Protein AF-A0A1I7U1J4-F1 (afdb_monomer_lite)

Organism: NCBI:txid1561998

InterPro domains:
  IPR019422 7TM GPCR, serpentine receptor class h (Srh) [PF10318] (2-170)

Secondary structure (DSSP, 8-state):
-HHHHHHHHHHHHHHHHHHHHHHHHHHHH-TT-TT----HHHHHHHHHHHHHHHHHHHSGGGGSPPPHHHHHHHHHHH-SS--THHHHS--------HHHHHHHHHHHHHHHHHHHHHHHHHHHHHHIIIII---S-HHHHHHHHHHHHHHHHHHHHHHHHHHHHHHHHHHHHT--

Radius of gyration: 21.7 Å; chains: 1; bounding box: 54×22×59 Å

pLDDT: mean 89.27, std 6.95, range [44.72, 97.06]

Sequence (176 aa):
MPVQFWLGIASNYTVLIAIVLLFETRSSLIQQNRFRIKTTVGRISWVLVNFWGIMASQTPMYFDIPNQMDAKMFILKSLPCPTIEFFTEPNFVMTIDPFWENYIHISGNITFLCLTLQILFFTSCCIYYLFISKTMSQYTRRLQIRSFYLMIIQTVIPILLIFVPLSALMNKEKDG

Foldseek 3Di:
DLVVVLVVVLVVQVVLLVLLVLLLVLLQVLVPQPPHPDDPVSSVVVSVCLSVVLSVLQVPLSVDADDAVVLLVVVCVVVVDDDPCSVPPPDGDSDPDPVSVVSNVVSVVVSVVVSVVSSVVSVVSLCCCLPPDPPDDPVVSVVSVVVVVVSVCVVVVVVCVPVVVVVVVVVVVVVD

Structure (mmCIF, N/CA/C/O backbone):
data_AF-A0A1I7U1J4-F1
#
_entry.id   AF-A0A1I7U1J4-F1
#
loop_
_atom_site.group_PDB
_atom_site.id
_atom_site.type_symbol
_atom_site.label_atom_id
_atom_site.label_alt_id
_atom_site.label_comp_id
_atom_site.label_asym_id
_atom_site.label_entity_id
_atom_site.label_seq_id
_atom_site.pdbx_PDB_ins_code
_atom_site.Cartn_x
_atom_site.Cartn_y
_atom_site.Cartn_z
_atom_site.occupancy
_atom_site.B_iso_or_equiv
_atom_site.auth_seq_id
_atom_site.auth_comp_id
_atom_site.auth_asym_id
_atom_site.auth_atom_id
_atom_site.pdbx_PDB_model_num
ATOM 1 N N . MET A 1 1 ? 10.036 -11.755 -18.650 1.00 73.31 1 MET A N 1
ATOM 2 C CA . MET A 1 1 ? 10.485 -10.448 -18.132 1.00 73.31 1 MET A CA 1
ATOM 3 C C . MET A 1 1 ? 9.303 -9.503 -17.869 1.00 73.31 1 MET A C 1
ATOM 5 O O . MET A 1 1 ? 9.042 -9.298 -16.691 1.00 73.31 1 MET A O 1
ATOM 9 N N . PRO A 1 2 ? 8.483 -9.053 -18.849 1.00 77.75 2 PRO A N 1
ATOM 10 C CA . PRO A 1 2 ? 7.339 -8.159 -18.572 1.00 77.75 2 PRO A CA 1
ATOM 11 C C . PRO A 1 2 ? 6.324 -8.702 -17.558 1.00 77.75 2 PRO A C 1
ATOM 13 O O . PRO A 1 2 ? 5.950 -8.019 -16.611 1.00 77.75 2 PRO A O 1
ATOM 16 N N . VAL A 1 3 ? 5.933 -9.972 -17.714 1.00 84.19 3 VAL A N 1
ATOM 17 C CA . VAL A 1 3 ? 4.966 -10.636 -16.822 1.00 84.19 3 VAL A CA 1
ATOM 18 C C . VAL A 1 3 ? 5.515 -10.783 -15.400 1.00 84.19 3 VAL A C 1
ATOM 20 O O . VAL A 1 3 ? 4.784 -10.588 -14.439 1.00 84.19 3 VAL A O 1
ATOM 23 N N . GLN A 1 4 ? 6.808 -11.085 -15.245 1.00 85.69 4 GLN A N 1
ATOM 24 C CA . GLN A 1 4 ? 7.446 -11.195 -13.925 1.00 85.69 4 GLN A CA 1
ATOM 25 C C . GLN A 1 4 ? 7.493 -9.837 -13.221 1.00 85.69 4 GLN A C 1
ATOM 27 O O . GLN A 1 4 ? 7.199 -9.760 -12.032 1.00 85.69 4 GLN A O 1
ATOM 32 N N . PHE A 1 5 ? 7.798 -8.769 -13.962 1.00 84.31 5 PHE A N 1
ATOM 33 C CA . PHE A 1 5 ? 7.782 -7.409 -13.431 1.00 84.31 5 PHE A CA 1
ATOM 34 C C . PHE A 1 5 ? 6.366 -6.983 -13.017 1.00 84.31 5 PHE A C 1
ATOM 36 O O . PHE A 1 5 ? 6.174 -6.473 -11.915 1.00 84.31 5 PHE A O 1
ATOM 43 N N . TRP A 1 6 ? 5.357 -7.278 -13.845 1.00 87.50 6 TRP A N 1
ATOM 44 C CA . TRP A 1 6 ? 3.944 -7.063 -13.512 1.00 87.50 6 TRP A CA 1
ATOM 45 C C . TRP A 1 6 ? 3.520 -7.803 -12.245 1.00 87.50 6 TRP A C 1
ATOM 47 O O . TRP A 1 6 ? 2.946 -7.198 -11.342 1.00 87.50 6 TRP A O 1
ATOM 57 N N . LEU A 1 7 ? 3.860 -9.090 -12.131 1.00 89.19 7 LEU A N 1
ATOM 58 C CA . LEU A 1 7 ? 3.577 -9.887 -10.935 1.00 89.19 7 LEU A CA 1
ATOM 59 C C . LEU A 1 7 ? 4.286 -9.325 -9.696 1.00 89.19 7 LEU A C 1
ATOM 61 O O . LEU A 1 7 ? 3.690 -9.270 -8.621 1.00 89.19 7 LEU A O 1
ATOM 65 N N . GLY A 1 8 ? 5.529 -8.861 -9.847 1.00 88.88 8 GLY A N 1
ATOM 66 C CA . GLY A 1 8 ? 6.280 -8.184 -8.792 1.00 88.88 8 GLY A CA 1
ATOM 67 C C . GLY A 1 8 ? 5.552 -6.942 -8.278 1.00 88.88 8 GLY A C 1
ATOM 68 O O . GLY A 1 8 ? 5.295 -6.827 -7.079 1.00 88.88 8 GLY A O 1
ATOM 69 N N . ILE A 1 9 ? 5.137 -6.046 -9.172 1.00 85.56 9 ILE A N 1
ATOM 70 C CA . ILE A 1 9 ? 4.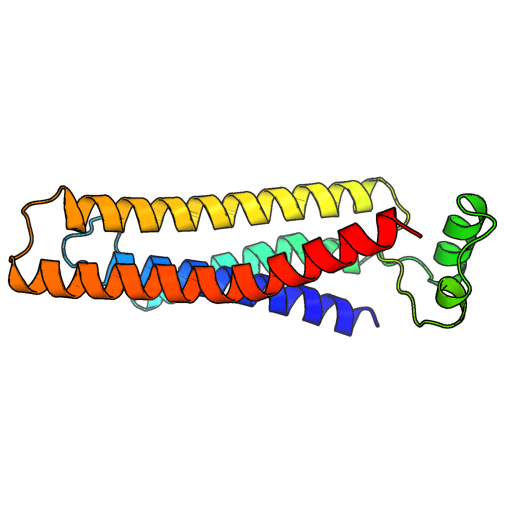381 -4.841 -8.806 1.00 85.56 9 ILE A CA 1
ATOM 71 C C . ILE A 1 9 ? 3.025 -5.199 -8.178 1.00 85.56 9 ILE A C 1
ATOM 73 O O . ILE A 1 9 ? 2.687 -4.689 -7.108 1.00 85.56 9 ILE A O 1
ATOM 77 N N . ALA A 1 10 ? 2.282 -6.134 -8.774 1.00 89.19 10 ALA A N 1
ATOM 78 C CA . ALA A 1 10 ? 1.004 -6.611 -8.246 1.00 89.19 10 ALA A CA 1
ATOM 79 C C . ALA A 1 10 ? 1.136 -7.159 -6.814 1.00 89.19 10 ALA A C 1
ATOM 81 O O . ALA A 1 10 ? 0.311 -6.867 -5.943 1.00 89.19 10 ALA A O 1
ATOM 82 N N . SER A 1 11 ? 2.198 -7.926 -6.548 1.00 90.00 11 SER A N 1
ATOM 83 C CA . SER A 1 11 ? 2.463 -8.487 -5.221 1.00 90.00 11 SER A CA 1
ATOM 84 C C . SER A 1 11 ? 2.726 -7.395 -4.178 1.00 90.00 11 SER A C 1
ATOM 86 O O . SER A 1 11 ? 2.153 -7.445 -3.090 1.00 90.00 11 SER A O 1
ATOM 88 N N . ASN A 1 12 ? 3.489 -6.354 -4.532 1.00 87.50 12 ASN A N 1
ATOM 89 C CA . ASN A 1 12 ? 3.775 -5.229 -3.641 1.00 87.50 12 ASN A CA 1
ATOM 90 C C . ASN A 1 12 ? 2.498 -4.470 -3.261 1.00 87.50 12 ASN A C 1
ATOM 92 O O . ASN A 1 12 ? 2.232 -4.240 -2.080 1.00 87.50 12 ASN A O 1
ATOM 96 N N . TYR A 1 13 ? 1.654 -4.142 -4.240 1.00 88.88 13 TYR A N 1
ATOM 97 C CA . TYR A 1 13 ? 0.385 -3.472 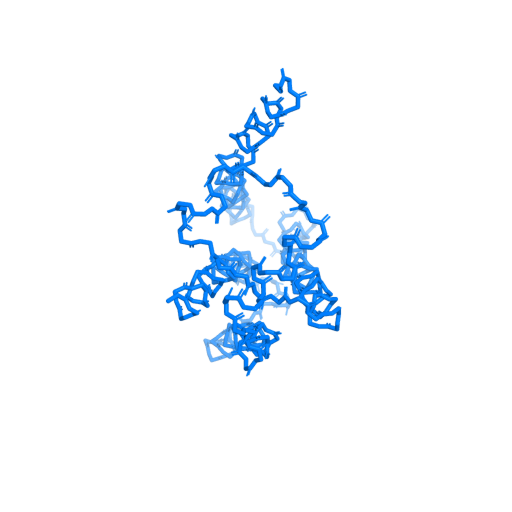-3.956 1.00 88.88 13 TYR A CA 1
ATOM 98 C C . TYR A 1 13 ? -0.590 -4.354 -3.172 1.00 88.88 13 TYR A C 1
ATOM 100 O O . TYR A 1 13 ? -1.320 -3.850 -2.318 1.00 88.88 13 TYR A O 1
ATOM 108 N N . THR A 1 14 ? -0.567 -5.672 -3.383 1.00 90.19 14 THR A N 1
ATOM 109 C CA . THR A 1 14 ? -1.371 -6.616 -2.590 1.00 90.19 14 THR A CA 1
ATOM 110 C C . THR A 1 14 ? -0.984 -6.575 -1.111 1.00 90.19 14 THR A C 1
ATOM 112 O O . THR A 1 14 ? -1.865 -6.581 -0.250 1.00 90.19 14 THR A O 1
ATOM 115 N N . VAL A 1 15 ? 0.311 -6.462 -0.795 1.00 89.75 15 VAL A N 1
ATOM 116 C CA . VAL A 1 15 ? 0.781 -6.284 0.590 1.00 89.75 15 VAL A CA 1
ATOM 117 C C . VAL A 1 15 ? 0.245 -4.981 1.184 1.00 89.75 15 VAL A C 1
ATOM 119 O O . VAL A 1 15 ? -0.259 -4.985 2.307 1.00 89.75 15 VAL A O 1
ATOM 122 N N . LEU A 1 16 ? 0.278 -3.878 0.432 1.00 89.81 16 LEU A N 1
ATOM 123 C CA . LEU A 1 16 ? -0.270 -2.604 0.905 1.00 89.81 16 LEU A CA 1
ATOM 124 C C . LEU A 1 16 ? -1.782 -2.688 1.159 1.00 89.81 16 LEU A C 1
ATOM 126 O O . LEU A 1 16 ? -2.245 -2.250 2.211 1.00 89.81 16 LEU A O 1
ATOM 130 N N . ILE A 1 17 ? -2.549 -3.313 0.260 1.00 93.38 17 ILE A N 1
ATOM 131 C CA . ILE A 1 17 ? -3.988 -3.558 0.459 1.00 93.38 17 ILE A CA 1
ATOM 132 C C . ILE A 1 17 ? -4.224 -4.416 1.709 1.00 93.38 17 ILE A C 1
ATOM 134 O O . ILE A 1 17 ? -5.140 -4.127 2.479 1.00 93.38 17 ILE A O 1
ATOM 138 N N . ALA A 1 18 ? -3.399 -5.439 1.952 1.00 92.44 18 ALA A N 1
ATOM 139 C CA . ALA A 1 18 ? -3.501 -6.270 3.150 1.00 92.44 18 ALA A CA 1
ATOM 140 C C . ALA A 1 18 ? -3.274 -5.459 4.437 1.00 92.44 18 ALA A C 1
ATOM 142 O O . ALA A 1 18 ? -3.976 -5.678 5.426 1.00 92.44 18 ALA A O 1
ATOM 143 N N . ILE A 1 19 ? -2.360 -4.482 4.418 1.00 91.88 19 ILE A N 1
ATOM 144 C CA . ILE A 1 19 ? -2.176 -3.540 5.530 1.00 91.88 19 ILE A CA 1
ATOM 145 C C . ILE A 1 19 ? -3.448 -2.710 5.728 1.00 91.88 19 ILE A C 1
ATOM 147 O O . ILE A 1 19 ? -3.970 -2.673 6.842 1.00 91.88 19 ILE A O 1
ATOM 151 N N . VAL A 1 20 ? -4.009 -2.102 4.674 1.00 94.69 20 VAL A N 1
ATOM 152 C CA . VAL A 1 20 ? -5.262 -1.331 4.805 1.00 94.69 20 VAL A CA 1
ATOM 153 C C . VAL A 1 20 ? -6.393 -2.205 5.349 1.00 94.69 20 VAL A C 1
ATOM 155 O O . VAL A 1 20 ? -7.104 -1.794 6.265 1.00 94.69 20 VAL A O 1
ATOM 158 N N . LEU A 1 21 ? -6.526 -3.436 4.848 1.00 94.19 21 LEU A N 1
ATOM 159 C CA . LEU A 1 21 ? -7.507 -4.408 5.325 1.00 94.19 21 LEU A CA 1
ATOM 160 C C . LEU A 1 21 ? -7.308 -4.737 6.806 1.00 94.19 21 LEU A C 1
ATOM 162 O O . LEU A 1 21 ? -8.284 -4.920 7.533 1.00 94.19 21 LEU A O 1
ATOM 166 N N . LEU A 1 22 ? -6.068 -4.806 7.285 1.00 93.75 22 LEU A N 1
ATOM 167 C CA . LEU A 1 22 ? -5.770 -5.046 8.691 1.00 93.75 22 LEU A CA 1
ATOM 168 C C . LEU A 1 22 ? -6.299 -3.890 9.561 1.00 93.75 22 LEU A C 1
ATOM 170 O O . LEU A 1 22 ? -7.002 -4.148 10.543 1.00 93.75 22 LEU A O 1
ATOM 174 N N . PHE A 1 23 ? -6.064 -2.634 9.165 1.00 94.56 23 PHE A N 1
ATOM 175 C CA . PHE A 1 23 ? -6.616 -1.455 9.849 1.00 94.56 23 PHE A CA 1
ATOM 176 C C . PHE A 1 23 ? -8.146 -1.387 9.768 1.00 94.56 23 PHE A C 1
ATOM 178 O O . PHE A 1 23 ? -8.806 -1.159 10.787 1.00 94.56 23 PHE A O 1
ATOM 185 N N . GLU A 1 24 ? -8.721 -1.652 8.593 1.00 95.19 24 GLU A N 1
ATOM 186 C CA . GLU A 1 24 ? -10.169 -1.761 8.401 1.00 95.19 24 GLU A CA 1
ATOM 187 C C . GLU A 1 24 ? -10.751 -2.805 9.358 1.00 95.19 24 GLU A C 1
ATOM 189 O O . GLU A 1 24 ? -11.661 -2.484 10.124 1.00 95.19 24 GLU A O 1
ATOM 194 N N . THR A 1 25 ? -10.163 -4.008 9.407 1.00 93.38 25 THR A N 1
ATOM 195 C CA . THR A 1 25 ? -10.590 -5.104 10.292 1.00 93.38 25 THR A CA 1
ATOM 196 C C . THR A 1 25 ? -10.660 -4.627 11.732 1.00 93.38 25 THR A C 1
ATOM 198 O O . THR A 1 25 ? -11.652 -4.863 12.422 1.00 93.38 25 THR A O 1
ATOM 201 N N . ARG A 1 26 ? -9.603 -3.958 12.210 1.00 92.31 26 ARG A N 1
ATOM 202 C CA . ARG A 1 26 ? -9.555 -3.475 13.592 1.00 92.31 26 ARG A CA 1
ATOM 203 C C . ARG A 1 26 ? -10.620 -2.427 13.853 1.00 92.31 26 ARG A C 1
ATOM 205 O O . ARG A 1 26 ? -11.320 -2.538 14.858 1.00 92.31 26 ARG A O 1
ATOM 212 N N . SER A 1 27 ? -10.799 -1.482 12.937 1.00 94.12 27 SER A N 1
ATOM 213 C CA . SER A 1 27 ? -11.844 -0.466 13.057 1.00 94.12 27 SER A CA 1
ATOM 214 C C . SER A 1 27 ? -13.255 -1.075 13.059 1.00 94.12 27 SER A C 1
ATOM 216 O O . SER A 1 27 ? -14.131 -0.601 13.781 1.00 94.12 27 SER A O 1
ATOM 218 N N . SER A 1 28 ? -13.469 -2.159 12.308 1.00 93.19 28 SER A N 1
ATOM 219 C CA . SER A 1 28 ? -14.749 -2.858 12.182 1.00 93.19 28 SER A CA 1
ATOM 220 C C . SER A 1 28 ? -15.046 -3.803 13.356 1.00 93.19 28 SER A C 1
ATOM 222 O O . SER A 1 28 ? -16.204 -4.144 13.586 1.00 93.19 28 SER A O 1
ATOM 224 N N . LEU A 1 29 ? -14.049 -4.212 14.149 1.00 91.81 29 LEU A N 1
ATOM 225 C CA . LEU A 1 29 ? -14.275 -4.971 15.392 1.00 91.81 29 LEU A CA 1
ATOM 226 C C . LEU A 1 29 ? -14.879 -4.108 16.511 1.00 91.81 29 LEU A C 1
ATOM 228 O O . LEU A 1 29 ? -15.468 -4.633 17.460 1.00 91.81 29 LEU A O 1
ATOM 232 N N . ILE A 1 30 ? -14.763 -2.786 16.398 1.00 92.12 30 ILE A N 1
ATOM 233 C CA . ILE A 1 30 ? -15.401 -1.830 17.297 1.00 92.12 30 ILE A CA 1
ATOM 234 C C . ILE A 1 30 ? -16.885 -1.753 16.930 1.00 92.12 30 ILE A C 1
ATOM 236 O O . ILE A 1 30 ? -17.271 -1.120 15.950 1.00 92.12 30 ILE A O 1
ATOM 240 N N . GLN A 1 31 ? -17.740 -2.402 17.721 1.00 89.62 31 GLN A N 1
ATOM 241 C CA . GLN A 1 31 ? -19.179 -2.512 17.436 1.00 89.62 31 GLN A CA 1
ATOM 242 C C . GLN A 1 31 ? -19.872 -1.143 17.344 1.00 89.62 31 GLN A C 1
ATOM 244 O O . GLN A 1 31 ? -20.815 -0.978 16.576 1.00 89.62 31 GLN A O 1
ATOM 249 N N . GLN A 1 32 ? -19.380 -0.163 18.101 1.00 90.25 32 GLN A N 1
ATOM 250 C CA . GLN A 1 32 ? -19.894 1.203 18.159 1.00 90.25 32 GLN A CA 1
ATOM 251 C C . GLN A 1 32 ? -19.440 2.076 16.978 1.00 90.25 32 GLN A C 1
ATOM 253 O O . GLN A 1 32 ? -19.915 3.204 16.841 1.00 90.25 32 GLN A O 1
ATOM 258 N N . ASN A 1 33 ? -18.533 1.582 16.126 1.00 92.69 33 ASN A N 1
ATOM 259 C CA . ASN A 1 33 ? -18.046 2.328 14.976 1.00 92.69 33 ASN A CA 1
ATOM 260 C C . ASN A 1 33 ? -19.139 2.495 13.915 1.00 92.69 33 ASN A C 1
ATOM 262 O O . ASN A 1 33 ? -19.584 1.525 13.300 1.00 92.69 33 ASN A O 1
ATOM 266 N N . ARG A 1 34 ? -19.541 3.746 13.657 1.00 91.62 34 ARG A N 1
ATOM 267 C CA . ARG A 1 34 ? -20.548 4.080 12.638 1.00 91.62 34 ARG A CA 1
ATOM 268 C C . ARG A 1 34 ? -20.084 3.728 11.223 1.00 91.62 34 ARG A C 1
ATOM 270 O O . ARG A 1 34 ? -20.918 3.366 10.399 1.00 91.62 34 ARG A O 1
ATOM 277 N N . PHE A 1 35 ? -18.783 3.818 10.954 1.00 92.50 35 PHE A N 1
ATOM 278 C CA . PHE A 1 35 ? -18.185 3.572 9.637 1.00 92.50 35 PHE A CA 1
ATOM 279 C C . PHE A 1 35 ? -17.829 2.102 9.392 1.00 92.50 35 PHE A C 1
ATOM 281 O O . PHE A 1 35 ? -17.246 1.768 8.365 1.00 92.50 35 PHE A O 1
ATOM 288 N N . ARG A 1 36 ? -18.174 1.213 10.328 1.00 92.88 36 ARG A N 1
ATOM 289 C CA . ARG A 1 36 ? -17.937 -0.221 10.199 1.00 92.88 36 ARG A CA 1
ATOM 290 C C . ARG A 1 36 ? -18.632 -0.791 8.963 1.00 92.88 36 ARG A C 1
ATOM 292 O O . ARG A 1 36 ? -19.850 -0.664 8.810 1.00 92.88 36 ARG A O 1
ATOM 299 N N . ILE A 1 37 ? -17.886 -1.561 8.176 1.00 92.75 37 ILE A N 1
ATOM 300 C CA . ILE A 1 37 ? -18.448 -2.391 7.110 1.00 92.75 37 ILE A CA 1
ATOM 301 C C . ILE A 1 37 ? -19.091 -3.622 7.762 1.00 92.75 37 ILE A C 1
ATOM 303 O O . ILE A 1 37 ? -18.415 -4.488 8.316 1.00 92.75 37 ILE A O 1
ATOM 307 N N . LYS A 1 38 ? -20.427 -3.673 7.769 1.00 90.19 38 LYS A N 1
ATOM 308 C CA . LYS A 1 38 ? -21.181 -4.702 8.511 1.00 90.19 38 LYS A CA 1
ATOM 309 C C . LYS A 1 38 ? -21.332 -6.015 7.750 1.00 90.19 38 LYS A C 1
ATOM 311 O O . LYS A 1 38 ? -21.420 -7.067 8.374 1.00 90.19 38 LYS A O 1
ATOM 316 N N . THR A 1 39 ? -21.416 -5.952 6.424 1.00 92.19 39 THR A N 1
ATOM 317 C CA . THR A 1 39 ? -21.736 -7.108 5.585 1.00 92.19 39 THR A CA 1
ATOM 318 C C . THR A 1 39 ? -20.473 -7.717 4.993 1.00 92.19 39 THR A C 1
ATOM 320 O O . THR A 1 39 ? -19.585 -7.009 4.518 1.00 92.19 39 THR A O 1
ATOM 323 N N . THR A 1 40 ? -20.413 -9.049 4.967 1.00 91.06 40 THR A N 1
ATOM 324 C CA . THR A 1 40 ? -19.314 -9.786 4.327 1.00 91.06 40 THR A CA 1
ATOM 325 C C . THR A 1 40 ? -19.206 -9.439 2.845 1.00 91.06 40 THR A C 1
ATOM 327 O O . THR A 1 40 ? -18.107 -9.213 2.350 1.00 91.06 40 THR A O 1
ATOM 330 N N . VAL A 1 41 ? -20.345 -9.314 2.154 1.00 94.56 41 VAL A N 1
ATOM 331 C CA . VAL A 1 41 ? -20.387 -8.915 0.740 1.00 94.56 41 VAL A CA 1
ATOM 332 C C . VAL A 1 41 ? -19.816 -7.513 0.553 1.00 94.56 41 VAL A C 1
ATOM 334 O O . VAL A 1 41 ? -18.930 -7.341 -0.271 1.00 94.56 41 VAL A O 1
ATOM 337 N N . GLY A 1 42 ? -20.235 -6.532 1.362 1.00 94.00 42 GLY A N 1
ATOM 338 C CA . GLY A 1 42 ? -19.709 -5.167 1.265 1.00 94.00 42 GLY A CA 1
ATOM 339 C C . GLY A 1 42 ? -18.202 -5.108 1.501 1.00 94.00 42 GLY A C 1
ATOM 340 O O . GLY A 1 42 ? -17.493 -4.372 0.820 1.00 94.00 42 GLY A O 1
ATOM 341 N N . ARG A 1 43 ? -17.697 -5.946 2.410 1.00 93.62 43 ARG A N 1
ATOM 342 C CA . ARG A 1 43 ? -16.265 -6.062 2.682 1.00 93.62 43 ARG A CA 1
ATOM 343 C C . ARG A 1 43 ? -15.496 -6.669 1.511 1.00 93.62 43 ARG A C 1
ATOM 345 O O . ARG A 1 43 ? -14.481 -6.110 1.111 1.00 93.62 43 ARG A O 1
ATOM 352 N N . ILE A 1 44 ? -15.990 -7.767 0.936 1.00 94.25 44 ILE A N 1
ATOM 353 C CA . ILE A 1 44 ? -15.394 -8.390 -0.256 1.00 94.25 44 ILE A CA 1
ATOM 354 C C . ILE A 1 44 ? -15.408 -7.401 -1.422 1.00 94.25 44 ILE A C 1
ATOM 356 O O . ILE A 1 44 ? -14.376 -7.194 -2.051 1.00 94.25 44 ILE A O 1
ATOM 360 N N . SER A 1 45 ? -16.536 -6.735 -1.671 1.00 95.25 45 SER A N 1
ATOM 361 C CA . SER A 1 45 ? -16.647 -5.718 -2.716 1.00 95.25 45 SER A CA 1
ATOM 362 C C . SER A 1 45 ? -15.646 -4.581 -2.514 1.00 95.25 45 SER A C 1
ATOM 364 O O . SER A 1 45 ? -14.977 -4.196 -3.465 1.00 95.25 45 SER A O 1
ATOM 366 N N . TRP A 1 46 ? -15.480 -4.078 -1.289 1.00 94.94 46 TRP A N 1
ATOM 367 C CA . TRP A 1 46 ? -14.509 -3.022 -0.993 1.00 94.94 46 TRP A CA 1
ATOM 368 C C . TRP A 1 46 ? -13.055 -3.465 -1.232 1.00 94.94 46 TRP A C 1
ATOM 370 O O . TRP A 1 46 ? -12.273 -2.708 -1.812 1.00 94.94 46 TRP A O 1
ATOM 380 N N . VAL A 1 47 ? -12.693 -4.697 -0.852 1.00 94.69 47 VAL A N 1
ATOM 381 C CA . VAL A 1 47 ? -11.359 -5.258 -1.142 1.00 94.69 47 VAL A CA 1
ATOM 382 C C . VAL A 1 47 ? -11.152 -5.408 -2.649 1.00 94.69 47 VAL A C 1
ATOM 384 O O . VAL A 1 47 ? -10.108 -5.012 -3.161 1.00 94.69 47 VAL A O 1
ATOM 387 N N . LEU A 1 48 ? -12.149 -5.928 -3.370 1.00 95.06 48 LEU A N 1
ATOM 388 C CA . LEU A 1 48 ? -12.086 -6.092 -4.822 1.00 95.06 48 LEU A CA 1
ATOM 389 C C . LEU A 1 48 ? -11.949 -4.747 -5.539 1.00 95.06 48 LEU A C 1
ATOM 391 O O . LEU A 1 48 ? -11.154 -4.648 -6.464 1.00 95.06 48 LEU A O 1
ATOM 395 N N . VAL A 1 49 ? -12.666 -3.709 -5.105 1.00 94.88 49 VAL A N 1
ATOM 396 C CA . VAL A 1 49 ? -12.543 -2.360 -5.681 1.00 94.88 49 VAL A CA 1
ATOM 397 C C . VAL A 1 49 ? -11.141 -1.793 -5.465 1.00 94.88 49 VAL A C 1
ATOM 399 O O . VAL A 1 49 ? -10.573 -1.240 -6.401 1.00 94.88 49 VAL A O 1
ATOM 402 N N . ASN A 1 50 ? -10.553 -1.961 -4.277 1.00 94.75 50 ASN A N 1
ATOM 403 C CA . ASN A 1 50 ? -9.172 -1.535 -4.034 1.00 94.75 50 ASN A CA 1
ATOM 404 C C . ASN A 1 50 ? -8.180 -2.302 -4.913 1.00 94.75 50 ASN A C 1
ATOM 406 O O . ASN A 1 50 ? -7.333 -1.693 -5.560 1.00 94.75 50 ASN A O 1
ATOM 410 N N . PHE A 1 51 ? -8.307 -3.628 -4.970 1.00 93.69 51 PHE A N 1
ATOM 411 C CA . PHE A 1 51 ? -7.430 -4.467 -5.778 1.00 93.69 51 PHE A CA 1
ATOM 412 C C . PHE A 1 51 ? -7.534 -4.122 -7.264 1.00 93.69 51 PHE A C 1
ATOM 414 O O . PHE A 1 51 ? -6.545 -3.737 -7.881 1.00 93.69 51 PHE A O 1
ATOM 421 N N . TRP A 1 52 ? -8.735 -4.192 -7.837 1.00 94.38 52 TRP A N 1
ATOM 422 C CA . TRP A 1 52 ? -8.939 -3.927 -9.257 1.00 94.38 52 TRP A CA 1
ATOM 423 C C . TRP A 1 52 ? -8.679 -2.473 -9.628 1.00 94.38 52 TRP A C 1
ATOM 425 O O . TRP A 1 52 ? -8.139 -2.233 -10.699 1.00 94.38 52 TRP A O 1
ATOM 435 N N . GLY A 1 53 ? -8.998 -1.512 -8.758 1.00 93.06 53 GLY A N 1
ATOM 436 C CA . GLY A 1 53 ? -8.708 -0.098 -8.995 1.00 93.06 53 GLY A CA 1
ATOM 437 C C . GLY A 1 53 ? -7.210 0.175 -9.118 1.00 93.06 53 GLY A C 1
ATOM 438 O O . GLY A 1 53 ? -6.786 0.871 -10.038 1.00 93.06 53 GLY A O 1
ATOM 439 N N . ILE A 1 54 ? -6.399 -0.430 -8.245 1.00 93.19 54 ILE A N 1
ATOM 440 C CA . ILE A 1 54 ? -4.938 -0.315 -8.316 1.00 93.19 54 ILE A CA 1
ATOM 441 C C . ILE A 1 54 ? -4.398 -1.072 -9.526 1.00 93.19 54 ILE A C 1
ATOM 443 O O . ILE A 1 54 ? -3.634 -0.522 -10.309 1.00 93.19 54 ILE A O 1
ATOM 447 N N . MET A 1 55 ? -4.830 -2.312 -9.749 1.00 91.44 55 MET A N 1
ATOM 448 C CA . MET A 1 55 ? -4.365 -3.075 -10.909 1.00 91.44 55 MET A CA 1
ATOM 449 C C . MET A 1 55 ? -4.718 -2.376 -12.230 1.00 91.44 55 MET A C 1
ATOM 451 O O . MET A 1 55 ? -3.883 -2.319 -13.131 1.00 91.44 55 MET A O 1
ATOM 455 N N . ALA A 1 56 ? -5.907 -1.784 -12.339 1.00 91.94 56 ALA A N 1
ATOM 456 C CA . ALA A 1 56 ? -6.333 -1.033 -13.516 1.00 91.94 56 ALA A CA 1
ATOM 457 C C . ALA A 1 56 ? -5.541 0.267 -13.716 1.00 91.94 56 ALA A C 1
ATOM 459 O O . ALA A 1 56 ? -5.322 0.649 -14.860 1.00 91.94 56 ALA A O 1
ATOM 460 N N . SER A 1 57 ? -5.088 0.930 -12.645 1.00 91.12 57 SER A N 1
ATOM 461 C CA . SER A 1 57 ? -4.249 2.131 -12.769 1.00 91.12 57 SER A CA 1
ATOM 462 C C . SER A 1 57 ? -2.806 1.805 -13.159 1.00 91.12 57 SER A C 1
ATOM 464 O O . SER A 1 57 ? -2.149 2.616 -13.796 1.00 91.12 57 SER A O 1
ATOM 466 N N . GLN A 1 58 ? -2.302 0.623 -12.795 1.00 88.00 58 GLN A N 1
ATOM 467 C CA . GLN A 1 58 ? -0.907 0.239 -13.035 1.00 88.00 58 GLN A CA 1
ATOM 468 C C . GLN A 1 58 ? -0.711 -0.590 -14.311 1.00 88.00 58 GLN A C 1
ATOM 470 O O . GLN A 1 58 ? 0.389 -0.653 -14.840 1.00 88.00 58 GLN A O 1
ATOM 475 N N . THR A 1 59 ? -1.752 -1.240 -14.831 1.00 89.75 59 THR A N 1
ATOM 476 C CA . THR A 1 59 ? -1.648 -2.094 -16.030 1.00 89.75 59 THR A CA 1
ATOM 477 C C . THR A 1 59 ? -1.396 -1.339 -17.348 1.00 89.75 59 THR A C 1
ATOM 479 O O . THR A 1 59 ? -0.683 -1.893 -18.183 1.00 89.75 59 THR A O 1
ATOM 482 N N . PRO A 1 60 ? -1.900 -0.106 -17.576 1.00 90.81 60 PRO A N 1
ATOM 483 C CA . PRO A 1 60 ? -1.769 0.564 -18.870 1.00 90.81 60 PRO A CA 1
ATOM 484 C C . PRO A 1 60 ? -0.339 0.663 -19.412 1.00 90.81 60 PRO A C 1
ATOM 486 O O . PRO A 1 60 ? -0.137 0.459 -20.604 1.00 90.81 60 PRO A O 1
ATOM 489 N N . MET A 1 61 ? 0.658 0.859 -18.542 1.00 84.69 61 MET A N 1
ATOM 490 C CA . MET A 1 61 ? 2.068 0.951 -18.950 1.00 84.69 61 MET A CA 1
ATOM 491 C C . MET A 1 61 ? 2.626 -0.327 -19.594 1.00 84.69 61 MET A C 1
ATOM 493 O O . MET A 1 61 ? 3.638 -0.283 -20.282 1.00 84.69 61 MET A O 1
ATOM 497 N N . TYR A 1 62 ? 1.990 -1.481 -19.380 1.00 87.19 62 TYR A N 1
ATOM 498 C CA . TYR A 1 62 ? 2.455 -2.754 -19.933 1.00 87.19 62 TYR A CA 1
ATOM 499 C C . TYR A 1 62 ? 1.992 -2.997 -21.371 1.00 87.19 62 TYR A C 1
ATOM 501 O O . TYR A 1 62 ? 2.471 -3.938 -22.003 1.00 87.19 62 TYR A O 1
ATOM 509 N N . PHE A 1 63 ? 1.071 -2.180 -21.891 1.00 87.62 63 PHE A N 1
ATOM 510 C CA . PHE A 1 63 ? 0.627 -2.289 -23.282 1.00 87.62 63 PHE A CA 1
ATOM 511 C C . PHE A 1 63 ? 1.608 -1.661 -24.273 1.00 87.62 63 PHE A C 1
ATOM 513 O O . PHE A 1 63 ? 1.561 -2.013 -25.448 1.00 87.62 63 PHE A O 1
ATOM 520 N N . ASP A 1 64 ? 2.502 -0.789 -23.804 1.00 89.19 64 ASP A N 1
ATOM 521 C CA . ASP A 1 64 ? 3.439 -0.038 -24.643 1.00 89.19 64 ASP A CA 1
ATOM 522 C C . ASP A 1 64 ? 4.885 -0.178 -24.141 1.00 89.19 64 ASP A C 1
ATOM 524 O O . ASP A 1 64 ? 5.600 0.788 -23.885 1.00 89.19 64 ASP A O 1
ATOM 528 N N . ILE A 1 65 ? 5.311 -1.425 -23.922 1.00 90.00 65 ILE A N 1
ATOM 529 C CA . ILE A 1 65 ? 6.681 -1.716 -23.490 1.00 90.00 65 ILE A CA 1
ATOM 530 C C . ILE A 1 65 ? 7.618 -1.565 -24.694 1.00 90.00 65 ILE A C 1
ATOM 532 O O . ILE A 1 65 ? 7.428 -2.265 -25.696 1.00 90.00 65 ILE A O 1
ATOM 536 N N . PRO A 1 66 ? 8.672 -0.734 -24.604 1.00 91.50 66 PRO A N 1
ATOM 537 C CA . PRO A 1 66 ? 9.573 -0.515 -25.722 1.00 91.50 66 PRO A CA 1
ATOM 538 C C . PRO A 1 66 ? 10.418 -1.758 -26.023 1.00 91.50 66 PRO A C 1
ATOM 540 O O . PRO A 1 66 ? 10.712 -2.588 -25.147 1.00 91.50 66 PRO A O 1
ATOM 543 N N . ASN A 1 67 ? 10.884 -1.854 -27.27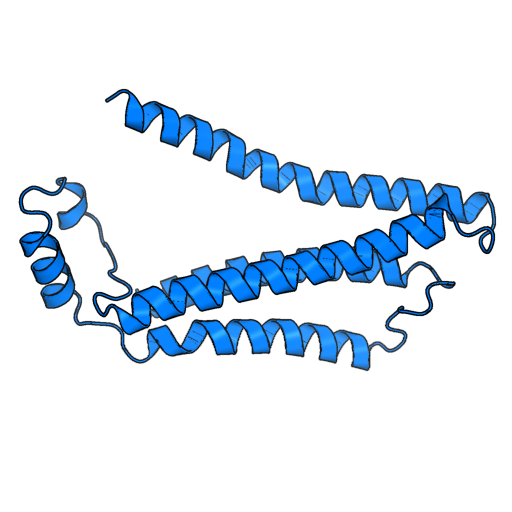3 1.00 91.25 67 ASN A N 1
ATOM 544 C CA . ASN A 1 67 ? 11.896 -2.836 -27.641 1.00 91.25 67 ASN A CA 1
ATOM 545 C C . ASN A 1 67 ? 13.142 -2.631 -26.768 1.00 91.25 67 ASN A C 1
ATOM 547 O O . ASN A 1 67 ? 13.699 -1.538 -26.693 1.00 91.25 67 ASN A O 1
ATOM 551 N N . GLN A 1 68 ? 13.583 -3.692 -26.095 1.00 90.19 68 GLN A N 1
ATOM 552 C CA . GLN A 1 68 ? 14.633 -3.591 -25.084 1.00 90.19 68 GLN A CA 1
ATOM 553 C C . GLN A 1 68 ? 16.009 -3.252 -25.670 1.00 90.19 68 GLN A C 1
ATOM 555 O O . GLN A 1 68 ? 16.806 -2.622 -24.980 1.00 90.19 68 GLN A O 1
ATOM 560 N N . MET A 1 69 ? 16.305 -3.634 -26.917 1.00 88.44 69 MET A N 1
ATOM 561 C CA . MET A 1 69 ? 17.573 -3.256 -27.555 1.00 88.44 69 MET A CA 1
ATOM 562 C C . MET A 1 69 ? 17.594 -1.761 -27.875 1.00 88.44 69 MET A C 1
ATOM 564 O O . MET A 1 69 ? 18.552 -1.071 -27.525 1.00 88.44 69 MET A O 1
ATOM 568 N N . ASP A 1 70 ? 16.506 -1.251 -28.452 1.00 90.44 70 ASP A N 1
ATOM 569 C CA . ASP A 1 70 ? 16.379 0.164 -28.807 1.00 90.44 70 ASP A CA 1
ATOM 570 C C . ASP A 1 70 ? 16.342 1.052 -27.560 1.00 90.44 70 ASP A C 1
ATOM 572 O O . ASP A 1 70 ? 17.012 2.082 -27.507 1.00 90.44 70 ASP A O 1
ATOM 576 N N . ALA A 1 71 ? 15.629 0.616 -26.518 1.00 90.44 71 ALA A N 1
ATOM 577 C CA . ALA A 1 71 ? 15.546 1.322 -25.246 1.00 90.44 71 ALA A CA 1
ATOM 578 C C . ALA A 1 71 ? 16.908 1.411 -24.542 1.00 90.44 71 ALA A C 1
ATOM 580 O O . ALA A 1 71 ? 17.299 2.480 -24.076 1.00 90.44 71 ALA A O 1
ATOM 581 N N . LYS A 1 72 ? 17.678 0.316 -24.512 1.00 89.56 72 LYS A N 1
ATOM 582 C CA . LYS A 1 72 ? 19.037 0.331 -23.952 1.00 89.56 72 LYS A CA 1
ATOM 583 C C . LYS A 1 72 ? 19.975 1.219 -24.766 1.00 89.56 72 LYS A C 1
ATOM 585 O O . LYS A 1 72 ? 20.744 1.975 -24.181 1.00 89.56 72 LYS A O 1
ATOM 590 N N . MET A 1 73 ? 19.884 1.182 -26.097 1.00 88.69 73 MET A N 1
ATOM 591 C CA . MET A 1 73 ? 20.657 2.072 -26.968 1.00 88.69 73 MET A CA 1
ATOM 592 C C . MET A 1 73 ? 20.288 3.545 -26.748 1.00 88.69 73 MET A C 1
ATOM 594 O O . MET A 1 73 ? 21.162 4.408 -26.749 1.00 88.69 73 MET A O 1
ATOM 598 N N . PHE A 1 74 ? 19.007 3.846 -26.532 1.00 89.69 74 PHE A N 1
ATOM 599 C CA . PHE A 1 74 ? 18.554 5.190 -26.187 1.00 89.69 74 PHE A CA 1
ATOM 600 C C . PHE A 1 74 ? 19.174 5.669 -24.867 1.00 89.69 74 PHE A C 1
ATOM 602 O O . PHE A 1 74 ? 19.736 6.760 -24.829 1.00 89.69 74 PHE A O 1
ATOM 609 N N . ILE A 1 75 ? 19.178 4.827 -23.828 1.00 88.44 75 ILE A N 1
ATOM 610 C CA . ILE A 1 75 ? 19.824 5.138 -22.542 1.00 88.44 75 ILE A CA 1
ATOM 611 C C . ILE A 1 75 ? 21.331 5.375 -22.719 1.00 88.44 75 ILE A C 1
ATOM 613 O O . ILE A 1 75 ? 21.856 6.340 -22.173 1.00 88.44 75 ILE A O 1
ATOM 617 N N . LEU A 1 76 ? 22.019 4.559 -23.525 1.00 89.69 76 LEU A N 1
ATOM 618 C CA . LEU A 1 76 ? 23.456 4.709 -23.803 1.00 89.69 76 LEU A CA 1
ATOM 619 C C . LEU A 1 76 ? 23.811 6.033 -24.495 1.00 89.69 76 LEU A C 1
ATOM 621 O O . LEU A 1 76 ? 24.914 6.543 -24.312 1.00 89.69 76 LEU A O 1
ATOM 625 N N . LYS A 1 77 ? 22.891 6.621 -25.271 1.00 88.81 77 LYS A N 1
ATOM 626 C CA . LYS A 1 77 ? 23.099 7.958 -25.855 1.00 88.81 77 LYS A CA 1
ATOM 627 C C . LYS A 1 77 ? 23.115 9.050 -24.788 1.00 88.81 77 LYS A C 1
ATOM 629 O O . LYS A 1 77 ? 23.818 10.043 -24.954 1.00 88.81 77 LYS A O 1
ATOM 634 N N . SER A 1 78 ? 22.346 8.873 -23.716 1.00 87.00 78 SER A N 1
ATOM 635 C CA . SER A 1 78 ? 22.295 9.800 -22.582 1.00 87.00 78 SER A CA 1
ATOM 636 C C . SER A 1 78 ? 23.389 9.520 -21.545 1.00 87.00 78 SER A C 1
ATOM 638 O O . SER A 1 78 ? 23.905 10.455 -20.939 1.00 87.00 78 SER A O 1
ATOM 640 N N . LEU A 1 79 ? 23.760 8.251 -21.355 1.00 84.81 79 LEU A N 1
ATOM 641 C CA . LEU A 1 79 ? 24.761 7.770 -20.400 1.00 84.81 79 LEU A CA 1
ATOM 642 C C . LEU A 1 79 ? 25.844 6.969 -21.150 1.00 84.81 79 LEU A C 1
ATOM 644 O O . LEU A 1 79 ? 25.732 5.747 -21.257 1.00 84.81 79 LEU A O 1
ATOM 648 N N . PRO A 1 80 ? 26.893 7.628 -21.683 1.00 79.31 80 PRO A N 1
ATOM 649 C CA . PRO A 1 80 ? 27.839 6.995 -22.608 1.00 79.31 80 PRO A CA 1
ATOM 650 C C . PRO A 1 80 ? 28.785 5.970 -21.963 1.00 79.31 80 PRO A C 1
ATOM 652 O O . PRO A 1 80 ? 29.314 5.111 -22.663 1.00 79.31 80 PRO A O 1
ATOM 655 N N . CYS A 1 81 ? 28.989 6.030 -20.645 1.00 85.75 81 CYS A N 1
ATOM 656 C CA . CYS A 1 81 ? 29.872 5.121 -19.910 1.00 85.75 81 CYS A CA 1
ATOM 657 C C . CYS A 1 81 ? 29.126 4.478 -18.727 1.00 85.75 81 CYS A C 1
ATOM 659 O O . CYS A 1 81 ? 29.380 4.860 -17.583 1.00 85.75 81 CYS A O 1
ATOM 661 N N . PRO A 1 82 ? 28.176 3.554 -18.958 1.00 85.88 82 PRO A N 1
ATOM 662 C CA . PRO A 1 82 ? 27.514 2.853 -17.864 1.00 85.88 82 PRO A CA 1
ATOM 663 C C . PRO A 1 82 ? 28.438 1.796 -17.242 1.00 85.88 82 PRO A C 1
ATOM 665 O O . PRO A 1 82 ? 29.453 1.398 -17.820 1.00 85.88 82 PRO A O 1
ATOM 668 N N . THR A 1 83 ? 28.061 1.308 -16.064 1.00 86.31 83 THR A N 1
ATOM 669 C CA . THR A 1 83 ? 28.744 0.197 -15.394 1.00 86.31 83 THR A CA 1
ATOM 670 C C . THR A 1 83 ? 28.619 -1.103 -16.193 1.00 86.31 83 THR A C 1
ATOM 672 O O . THR A 1 83 ? 27.712 -1.276 -17.010 1.00 86.31 83 THR A O 1
ATOM 675 N N . ILE A 1 84 ? 29.525 -2.056 -15.945 1.00 85.00 84 ILE A N 1
ATOM 676 C CA . ILE A 1 84 ? 29.513 -3.363 -16.624 1.00 85.00 84 ILE A CA 1
ATOM 677 C C . ILE A 1 84 ? 28.194 -4.125 -16.408 1.00 85.00 84 ILE A C 1
ATOM 679 O O . ILE A 1 84 ? 27.714 -4.802 -17.319 1.00 85.00 84 ILE A O 1
ATOM 683 N N . GLU A 1 85 ? 27.569 -3.920 -15.246 1.00 85.00 85 GLU A N 1
ATOM 684 C CA . GLU A 1 85 ? 26.273 -4.479 -14.852 1.00 85.00 85 GLU A CA 1
ATOM 685 C C . GLU A 1 85 ? 25.157 -4.125 -15.839 1.00 85.00 85 GLU A C 1
ATOM 687 O O . GLU A 1 85 ? 24.279 -4.946 -16.099 1.00 85.00 85 GLU A O 1
ATOM 692 N N . PHE A 1 86 ? 25.225 -2.951 -16.482 1.00 85.19 86 PHE A N 1
ATOM 693 C CA . PHE A 1 86 ? 24.251 -2.549 -17.497 1.00 85.19 86 PHE A CA 1
ATOM 694 C C . PHE A 1 86 ? 24.139 -3.571 -18.643 1.00 85.19 86 PHE A C 1
ATOM 696 O O . PHE A 1 86 ? 23.042 -3.814 -19.163 1.00 85.19 86 PHE A O 1
ATOM 703 N N . PHE A 1 87 ? 25.271 -4.179 -19.014 1.00 84.00 87 PHE A N 1
ATOM 704 C CA . PHE A 1 87 ? 25.391 -5.121 -20.126 1.00 84.00 87 PHE A CA 1
ATOM 705 C C . PHE A 1 87 ? 25.276 -6.581 -19.697 1.00 84.00 87 PHE A C 1
ATOM 707 O O . PHE A 1 87 ? 24.753 -7.395 -20.458 1.00 84.00 87 PHE A O 1
ATOM 714 N N . THR A 1 88 ? 25.794 -6.925 -18.516 1.00 84.50 88 THR A N 1
ATOM 715 C CA . THR A 1 88 ? 25.848 -8.316 -18.048 1.00 84.50 88 THR A CA 1
ATOM 716 C C . THR A 1 88 ? 24.566 -8.754 -17.359 1.00 84.50 88 THR A C 1
ATOM 718 O O . THR A 1 88 ? 24.217 -9.933 -17.424 1.00 84.50 88 THR A O 1
ATOM 721 N N . GLU A 1 89 ? 23.855 -7.833 -16.708 1.00 84.12 89 GLU A N 1
ATOM 722 C CA . GLU A 1 89 ? 22.620 -8.157 -16.008 1.00 84.12 89 GLU A CA 1
ATOM 723 C C . GLU A 1 89 ? 21.399 -8.090 -16.938 1.00 84.12 89 GLU A C 1
ATOM 725 O O . GLU A 1 89 ? 21.357 -7.299 -17.893 1.00 84.12 89 GLU A O 1
ATOM 730 N N . PRO A 1 90 ? 20.362 -8.910 -16.681 1.00 79.44 90 PRO A N 1
ATOM 731 C CA . PRO A 1 90 ? 19.107 -8.867 -17.418 1.00 79.44 90 PRO A CA 1
ATOM 732 C C . PRO A 1 90 ? 18.294 -7.624 -17.021 1.00 79.44 90 PRO A C 1
ATOM 734 O O . PRO A 1 90 ? 17.223 -7.719 -16.430 1.00 79.44 90 PRO A O 1
ATOM 737 N N . ASN A 1 91 ? 18.797 -6.443 -17.374 1.00 80.62 91 ASN A N 1
ATOM 738 C CA . ASN A 1 91 ? 18.137 -5.173 -17.108 1.00 80.62 91 ASN A CA 1
ATOM 739 C C . ASN A 1 91 ? 16.917 -5.012 -18.007 1.00 80.62 91 ASN A C 1
ATOM 741 O O . ASN A 1 91 ? 16.991 -5.260 -19.218 1.00 80.62 91 ASN A O 1
ATOM 745 N N . PHE A 1 92 ? 15.815 -4.582 -17.400 1.00 86.62 92 PHE A N 1
ATOM 746 C CA . PHE A 1 92 ? 14.541 -4.340 -18.059 1.00 86.62 92 PHE A CA 1
ATOM 747 C C . PHE A 1 92 ? 14.219 -2.848 -18.018 1.00 86.62 92 PHE A C 1
ATOM 749 O O . PHE A 1 92 ? 14.145 -2.253 -16.944 1.00 86.62 92 PHE A O 1
ATOM 756 N N . VAL A 1 93 ? 14.022 -2.250 -19.189 1.00 88.19 93 VAL A N 1
ATOM 757 C CA . VAL A 1 93 ? 13.622 -0.848 -19.319 1.00 88.19 93 VAL A CA 1
ATOM 758 C C . VAL A 1 93 ? 12.104 -0.792 -19.416 1.00 88.19 93 VAL A C 1
ATOM 760 O O . VAL A 1 93 ? 11.529 -1.323 -20.368 1.00 88.19 93 VAL A O 1
ATOM 763 N N . MET A 1 94 ? 11.470 -0.166 -18.422 1.00 87.50 94 MET A N 1
ATOM 764 C CA . MET A 1 94 ? 10.011 -0.069 -18.337 1.00 87.50 94 MET A CA 1
ATOM 765 C C . MET A 1 94 ? 9.440 0.884 -19.392 1.00 87.50 94 MET A C 1
ATOM 767 O O . MET A 1 94 ? 8.495 0.531 -20.087 1.00 87.50 94 MET A O 1
ATOM 771 N N . THR A 1 95 ? 10.023 2.076 -19.528 1.00 90.19 95 THR A N 1
ATOM 772 C CA . THR A 1 95 ? 9.653 3.073 -20.538 1.00 90.19 95 THR A CA 1
ATOM 773 C C . THR A 1 95 ? 10.842 3.992 -20.831 1.00 90.19 95 THR A C 1
ATOM 775 O O . THR A 1 95 ? 11.709 4.173 -19.978 1.00 90.19 95 THR A O 1
ATOM 778 N N . ILE A 1 96 ? 10.879 4.548 -22.042 1.00 89.81 96 ILE A N 1
ATOM 779 C CA . ILE A 1 96 ? 11.738 5.679 -22.444 1.00 89.81 96 ILE A CA 1
ATOM 780 C C . ILE A 1 96 ? 10.901 6.892 -22.883 1.00 89.81 96 ILE A C 1
ATOM 782 O O . ILE A 1 96 ? 11.444 7.931 -23.248 1.00 89.81 96 ILE A O 1
ATOM 786 N N . ASP A 1 97 ? 9.578 6.730 -22.901 1.00 90.19 97 ASP A N 1
ATOM 787 C CA . ASP A 1 97 ? 8.632 7.751 -23.311 1.00 90.19 97 ASP A CA 1
ATOM 788 C C . ASP A 1 97 ? 8.272 8.647 -22.106 1.00 90.19 97 ASP A C 1
ATOM 790 O O . ASP A 1 97 ? 7.845 8.120 -21.066 1.00 90.19 97 ASP A O 1
ATOM 794 N N . PRO A 1 98 ? 8.404 9.984 -22.228 1.00 91.38 98 PRO A N 1
ATOM 795 C CA . PRO A 1 98 ? 8.151 10.912 -21.125 1.00 91.38 98 PRO A CA 1
ATOM 796 C C . PRO A 1 98 ? 6.710 10.896 -20.604 1.00 91.38 98 PRO A C 1
ATOM 798 O O . PRO A 1 98 ? 6.470 11.180 -19.428 1.00 91.38 98 PRO A O 1
ATOM 801 N N . PHE A 1 99 ? 5.729 10.593 -21.460 1.00 93.56 99 PHE A N 1
ATOM 802 C CA . PHE A 1 99 ? 4.335 10.509 -21.039 1.00 93.56 99 PHE A CA 1
ATOM 803 C C . PHE A 1 99 ? 4.135 9.306 -20.116 1.00 93.56 99 PHE A C 1
ATOM 805 O O . PHE A 1 99 ? 3.578 9.464 -19.026 1.00 93.56 99 PHE A O 1
ATOM 812 N N . TRP A 1 100 ? 4.629 8.128 -20.504 1.00 93.25 100 TRP A N 1
ATOM 813 C CA . TRP A 1 100 ? 4.527 6.926 -19.675 1.00 93.25 100 TRP A CA 1
ATOM 814 C C . TRP A 1 100 ? 5.344 7.032 -18.389 1.00 93.25 100 TRP A C 1
ATOM 816 O O . TRP A 1 100 ? 4.876 6.592 -17.341 1.00 93.25 100 TRP A O 1
ATOM 826 N N . GLU A 1 101 ? 6.520 7.660 -18.430 1.00 91.25 101 GLU A N 1
ATOM 827 C CA . GLU A 1 101 ? 7.308 7.952 -17.229 1.00 91.25 101 GLU A CA 1
ATOM 828 C C . GLU A 1 101 ? 6.487 8.786 -16.233 1.00 91.25 101 GLU A C 1
ATOM 830 O O . GLU A 1 101 ? 6.265 8.378 -15.088 1.00 91.25 101 GLU A O 1
ATOM 835 N N . ASN A 1 102 ? 5.938 9.914 -16.692 1.00 94.56 102 ASN A N 1
ATOM 836 C CA . ASN A 1 102 ? 5.126 10.786 -15.851 1.00 94.56 102 ASN A CA 1
ATOM 837 C C . ASN A 1 102 ? 3.842 10.089 -15.364 1.00 94.56 102 ASN A C 1
ATOM 839 O O . ASN A 1 102 ? 3.438 10.254 -14.213 1.00 94.56 102 ASN A O 1
ATOM 843 N N . TYR A 1 103 ? 3.218 9.261 -16.206 1.00 94.62 103 TYR A N 1
ATOM 844 C CA . TYR A 1 103 ? 2.053 8.460 -15.832 1.00 94.62 103 TYR A CA 1
ATOM 845 C C . TYR A 1 103 ? 2.361 7.497 -14.680 1.00 94.62 103 TYR A C 1
ATOM 847 O O . TYR A 1 103 ? 1.594 7.428 -13.717 1.00 94.62 103 TYR A O 1
ATOM 855 N N . ILE A 1 104 ? 3.482 6.772 -14.740 1.00 91.62 104 ILE A N 1
ATOM 856 C CA . ILE A 1 104 ? 3.908 5.840 -13.684 1.00 91.62 104 ILE A CA 1
ATOM 857 C C . ILE A 1 104 ? 4.127 6.596 -12.376 1.00 91.62 104 ILE A C 1
ATOM 859 O O . ILE A 1 104 ? 3.583 6.215 -11.338 1.00 91.62 104 ILE A O 1
ATOM 863 N N . HIS A 1 105 ? 4.857 7.711 -12.433 1.00 92.19 105 HIS A N 1
ATOM 864 C CA . HIS A 1 105 ? 5.114 8.535 -11.259 1.00 92.19 105 HIS A CA 1
ATOM 865 C C . HIS A 1 105 ? 3.822 9.076 -10.640 1.00 92.19 105 HIS A C 1
ATOM 867 O O . HIS A 1 105 ? 3.601 8.920 -9.436 1.00 92.19 105 HIS A O 1
ATOM 873 N N . ILE A 1 106 ? 2.941 9.685 -11.434 1.00 95.12 106 ILE A N 1
ATOM 874 C CA . ILE A 1 106 ? 1.693 10.271 -10.933 1.00 95.12 106 ILE A CA 1
ATOM 875 C C . ILE A 1 106 ? 0.748 9.182 -10.412 1.00 95.12 106 ILE A C 1
ATOM 877 O O . ILE A 1 106 ? 0.240 9.298 -9.296 1.00 95.12 106 ILE A O 1
ATOM 881 N N . SER A 1 107 ? 0.527 8.109 -11.177 1.00 94.38 107 SER A N 1
ATOM 882 C CA . SER A 1 107 ? -0.385 7.023 -10.786 1.00 94.38 107 SER A CA 1
ATOM 883 C C . SER A 1 107 ? 0.083 6.303 -9.517 1.00 94.38 107 SER A C 1
ATOM 885 O O . SER A 1 107 ? -0.741 6.013 -8.643 1.00 94.38 107 SER A O 1
ATOM 887 N N . GLY A 1 108 ? 1.393 6.082 -9.367 1.00 92.44 108 GLY A N 1
ATOM 888 C CA . GLY A 1 108 ? 1.993 5.524 -8.158 1.00 92.44 108 GLY A CA 1
ATOM 889 C C . GLY A 1 108 ? 1.797 6.433 -6.943 1.00 92.44 108 GLY A C 1
ATOM 890 O O . GLY A 1 108 ? 1.323 5.977 -5.902 1.00 92.44 108 GLY A O 1
ATOM 891 N N . ASN A 1 109 ? 2.068 7.737 -7.084 1.00 93.44 109 ASN A N 1
ATOM 892 C CA . ASN A 1 109 ? 1.879 8.713 -6.003 1.00 93.44 109 ASN A CA 1
ATOM 893 C C . ASN A 1 109 ? 0.411 8.839 -5.574 1.00 93.44 109 ASN A C 1
ATOM 895 O O . ASN A 1 109 ? 0.119 8.840 -4.378 1.00 93.44 109 ASN A O 1
ATOM 899 N N . ILE A 1 110 ? -0.522 8.899 -6.530 1.00 95.25 110 ILE A N 1
ATOM 900 C CA . ILE A 1 110 ? -1.962 8.933 -6.238 1.00 95.25 110 ILE A CA 1
ATOM 901 C C . ILE A 1 110 ? -2.382 7.657 -5.506 1.00 95.25 110 ILE A C 1
ATOM 903 O O . ILE A 1 110 ? -3.061 7.734 -4.484 1.00 95.25 110 ILE A O 1
ATOM 907 N N . THR A 1 111 ? -1.946 6.486 -5.979 1.00 94.00 111 THR A N 1
ATOM 908 C CA . THR A 1 111 ? -2.260 5.199 -5.343 1.00 94.00 111 THR A CA 1
ATOM 909 C C . THR A 1 111 ? -1.756 5.156 -3.901 1.00 94.00 111 THR A C 1
ATOM 911 O O . THR A 1 111 ? -2.510 4.818 -2.984 1.00 94.00 111 THR A O 1
ATOM 914 N N . PHE A 1 112 ? -0.503 5.553 -3.679 1.00 91.75 112 PHE A N 1
ATOM 915 C CA . PHE A 1 112 ? 0.095 5.609 -2.349 1.00 91.75 112 PHE A CA 1
ATOM 916 C C . PHE A 1 112 ? -0.641 6.587 -1.422 1.00 91.75 112 PHE A C 1
ATOM 918 O O . PHE A 1 112 ? -0.939 6.249 -0.271 1.00 91.75 112 PHE A O 1
ATOM 925 N N . LEU A 1 113 ? -1.000 7.772 -1.925 1.00 95.06 113 LEU A N 1
ATOM 926 C CA . LEU A 1 113 ? -1.782 8.760 -1.186 1.00 95.06 113 LEU A CA 1
ATOM 927 C C . LEU A 1 113 ? -3.160 8.204 -0.802 1.00 95.06 113 LEU A C 1
ATOM 929 O O . LEU A 1 113 ? -3.550 8.286 0.362 1.00 95.06 113 LEU A O 1
ATOM 933 N N . CYS A 1 114 ? -3.880 7.591 -1.743 1.00 95.38 114 CYS A N 1
ATOM 934 C CA . CYS A 1 114 ? -5.187 6.988 -1.493 1.00 95.38 114 CYS A CA 1
ATOM 935 C C . CYS A 1 114 ? -5.124 5.900 -0.413 1.00 95.38 114 CYS A C 1
ATOM 937 O O . CYS A 1 114 ? -5.944 5.904 0.504 1.00 95.38 114 CYS A O 1
ATOM 939 N N . LEU A 1 115 ? -4.148 4.992 -0.484 1.00 94.12 115 LEU A N 1
ATOM 940 C CA . LEU A 1 115 ? -3.960 3.942 0.522 1.00 94.12 115 LEU A CA 1
ATOM 941 C C . LEU A 1 115 ? -3.614 4.531 1.895 1.00 94.12 115 LEU A C 1
ATOM 943 O O . LEU A 1 115 ? -4.173 4.115 2.911 1.00 94.12 115 LEU A O 1
ATOM 947 N N . THR A 1 116 ? -2.756 5.551 1.926 1.00 93.44 116 THR A N 1
ATOM 948 C CA . THR A 1 116 ? -2.384 6.259 3.158 1.00 93.44 116 THR A CA 1
ATOM 949 C C . THR A 1 116 ? -3.597 6.922 3.806 1.00 93.44 116 THR A C 1
ATOM 951 O O . THR A 1 116 ? -3.817 6.767 5.006 1.00 93.44 116 THR A O 1
ATOM 954 N N . LEU A 1 117 ? -4.436 7.603 3.022 1.00 96.81 117 LEU A N 1
ATOM 955 C CA . LEU A 1 117 ? -5.667 8.222 3.517 1.00 96.81 117 LEU A CA 1
ATOM 956 C C . LEU A 1 117 ? -6.638 7.188 4.101 1.00 96.81 117 LEU A C 1
ATOM 958 O O . LEU A 1 117 ? -7.251 7.450 5.135 1.00 96.81 117 LEU A O 1
ATOM 962 N N . GLN A 1 118 ? -6.746 6.000 3.499 1.00 96.62 118 GLN A N 1
ATOM 963 C CA . GLN A 1 118 ? -7.561 4.913 4.051 1.00 96.62 118 GLN A CA 1
ATOM 964 C C . GLN A 1 118 ? -7.016 4.416 5.399 1.00 96.62 118 GLN A C 1
ATOM 966 O O . GLN A 1 118 ? -7.781 4.269 6.355 1.00 96.62 118 GLN A O 1
ATOM 971 N N . ILE A 1 119 ? -5.698 4.209 5.513 1.00 95.19 119 ILE A N 1
ATOM 972 C CA . ILE A 1 119 ? -5.055 3.817 6.779 1.00 95.19 119 ILE A CA 1
ATOM 973 C C . ILE A 1 119 ? -5.299 4.879 7.853 1.00 95.19 119 ILE A C 1
ATOM 975 O O . ILE A 1 119 ? -5.704 4.541 8.969 1.00 95.19 119 ILE A O 1
ATOM 979 N N . LEU A 1 120 ? -5.091 6.156 7.521 1.00 95.88 120 LEU A N 1
ATOM 980 C CA . LEU A 1 120 ? -5.327 7.270 8.436 1.00 95.88 120 LEU A CA 1
ATOM 981 C C . LEU A 1 120 ? -6.785 7.303 8.890 1.00 95.88 120 LEU A C 1
ATOM 983 O O . LEU A 1 120 ? -7.039 7.359 10.088 1.00 95.88 120 LEU A O 1
ATOM 987 N N . PHE A 1 121 ? -7.738 7.168 7.969 1.00 97.06 121 PHE A N 1
ATOM 988 C CA . PHE A 1 121 ? -9.163 7.141 8.288 1.00 97.06 121 PHE A CA 1
ATOM 989 C C . PHE A 1 121 ? -9.527 6.032 9.290 1.00 97.06 121 PHE A C 1
ATOM 991 O O . PHE A 1 121 ? -10.148 6.301 10.326 1.00 97.06 121 PHE A O 1
ATOM 998 N N . PHE A 1 122 ? -9.114 4.787 9.035 1.00 96.38 122 PHE A N 1
ATOM 999 C CA . PHE A 1 122 ? -9.403 3.669 9.940 1.00 96.38 122 PHE A CA 1
ATOM 1000 C C . PHE A 1 122 ? -8.671 3.793 11.278 1.00 96.38 122 PHE A C 1
ATOM 1002 O O . PHE A 1 122 ? -9.224 3.441 12.325 1.00 96.38 122 PHE A O 1
ATOM 1009 N N . THR A 1 123 ? -7.460 4.347 11.264 1.00 94.94 123 THR A N 1
ATOM 1010 C CA . THR A 1 123 ? -6.694 4.650 12.475 1.00 94.94 123 THR A CA 1
ATOM 1011 C C . THR A 1 123 ? -7.398 5.712 13.313 1.00 94.94 123 THR A C 1
ATOM 1013 O O . THR A 1 123 ? -7.587 5.513 14.511 1.00 94.94 123 THR A O 1
ATOM 1016 N N . SER A 1 124 ? -7.871 6.798 12.698 1.00 95.88 124 SER A N 1
ATOM 1017 C CA . SER A 1 124 ? -8.646 7.843 13.368 1.00 95.88 124 SER A CA 1
ATOM 1018 C C . SER A 1 124 ? -9.934 7.291 13.975 1.00 95.88 124 SER A C 1
ATOM 1020 O O . SER A 1 124 ? -10.251 7.622 15.118 1.00 95.88 124 SER A O 1
ATOM 1022 N N . CYS A 1 125 ? -10.635 6.391 13.276 1.00 95.25 125 CYS A N 1
ATOM 1023 C CA . CYS A 1 125 ? -11.791 5.688 13.837 1.00 95.25 125 CYS A CA 1
ATOM 1024 C C . CYS A 1 125 ? -11.400 4.889 15.089 1.00 95.25 125 CYS A C 1
ATOM 1026 O O . CYS A 1 125 ? -12.040 5.026 16.132 1.00 95.25 125 CYS A O 1
ATOM 1028 N N . CYS A 1 126 ? -10.326 4.096 15.019 1.00 94.56 126 CYS A N 1
ATOM 1029 C CA . CYS A 1 126 ? -9.825 3.354 16.176 1.00 94.56 126 CYS A CA 1
ATOM 1030 C C . CYS A 1 126 ? -9.511 4.291 17.350 1.00 94.56 126 CYS A C 1
ATOM 1032 O O . CYS A 1 126 ? -10.000 4.066 18.454 1.00 94.56 126 CYS A O 1
ATOM 1034 N N . ILE A 1 127 ? -8.753 5.366 17.116 1.00 94.69 127 ILE A N 1
ATOM 1035 C CA . ILE A 1 127 ? -8.355 6.317 18.161 1.00 94.69 127 ILE A CA 1
ATOM 1036 C C . ILE A 1 127 ? -9.585 6.956 18.815 1.00 94.69 127 ILE A C 1
ATOM 1038 O O . ILE A 1 127 ? -9.702 6.969 20.043 1.00 94.69 127 ILE A O 1
ATOM 1042 N N . TYR A 1 128 ? -10.531 7.436 18.007 1.00 95.06 128 TYR A N 1
ATOM 1043 C CA . TYR A 1 128 ? -11.743 8.075 18.504 1.00 95.06 128 TYR A CA 1
ATOM 1044 C C . TYR A 1 128 ? -12.551 7.138 19.409 1.00 95.06 128 TYR A C 1
ATOM 1046 O O . TYR A 1 128 ? -12.883 7.493 20.542 1.00 95.06 128 TYR A O 1
ATOM 1054 N N . TYR A 1 129 ? -12.839 5.914 18.962 1.00 92.94 129 TYR A N 1
ATOM 1055 C CA . TYR A 1 129 ? -13.669 4.999 19.745 1.00 92.94 129 TYR A CA 1
ATOM 1056 C C . TYR A 1 129 ? -12.944 4.369 20.941 1.00 92.94 129 TYR A C 1
ATOM 1058 O O . TYR A 1 129 ? -13.594 4.051 21.937 1.00 92.94 129 TYR A O 1
ATOM 1066 N N . LEU A 1 130 ? -11.620 4.207 20.877 1.00 92.62 130 LEU A N 1
ATOM 1067 C CA . LEU A 1 130 ? -10.845 3.602 21.962 1.00 92.62 130 LEU A CA 1
ATOM 1068 C C . LEU A 1 130 ? -10.506 4.580 23.083 1.00 92.62 130 LEU A C 1
ATOM 1070 O O . LEU A 1 130 ? -10.501 4.173 24.244 1.00 92.62 130 LEU A O 1
ATOM 1074 N N . PHE A 1 131 ? -10.221 5.841 22.757 1.00 92.25 131 PHE A N 1
ATOM 1075 C CA . PHE A 1 131 ? -9.698 6.799 23.734 1.00 92.25 131 PHE A CA 1
ATOM 1076 C C . PHE A 1 131 ? -10.675 7.928 24.066 1.00 92.25 131 PHE A C 1
ATOM 1078 O O . PHE A 1 131 ? -10.680 8.401 25.200 1.00 92.25 131 PHE A O 1
ATOM 1085 N N . ILE A 1 132 ? -11.520 8.338 23.117 1.00 92.19 132 ILE A N 1
ATOM 1086 C CA . ILE A 1 132 ? -12.405 9.502 23.282 1.00 92.19 132 ILE A CA 1
ATOM 1087 C C . ILE A 1 132 ? -13.825 9.056 23.647 1.00 92.19 132 ILE A C 1
ATOM 1089 O O . ILE A 1 132 ? -14.447 9.594 24.564 1.00 92.19 132 ILE A O 1
ATOM 1093 N N . SER A 1 133 ? -14.349 8.044 22.955 1.00 89.94 133 SER A N 1
ATOM 1094 C CA . SER A 1 133 ? -15.707 7.556 23.181 1.00 89.94 133 SER A CA 1
ATOM 1095 C C . SER A 1 133 ? -15.849 6.826 24.524 1.00 89.94 133 SER A C 1
ATOM 1097 O O . SER A 1 133 ? -15.045 5.968 24.889 1.00 89.94 133 SER A O 1
ATOM 1099 N N . LYS A 1 134 ? -16.935 7.114 25.254 1.00 84.56 134 LYS A N 1
ATOM 1100 C CA . LYS A 1 134 ? -17.312 6.420 26.504 1.00 84.56 134 LYS A CA 1
ATOM 1101 C C . LYS A 1 134 ? -18.338 5.298 26.289 1.00 84.56 134 LYS A C 1
ATOM 1103 O O . LYS A 1 134 ? -18.924 4.804 27.243 1.00 84.56 134 LYS A O 1
ATOM 1108 N N . THR A 1 135 ? -18.560 4.895 25.040 1.00 85.00 135 THR A N 1
ATOM 1109 C CA . THR A 1 135 ? -19.635 3.964 24.642 1.00 85.00 135 THR A CA 1
ATOM 1110 C C . THR A 1 135 ? -19.322 2.483 24.894 1.00 85.00 135 THR A C 1
ATOM 1112 O O . THR A 1 135 ? -20.177 1.624 24.685 1.00 85.00 135 THR A O 1
ATOM 1115 N N . MET A 1 136 ? -18.106 2.162 25.338 1.00 88.12 136 MET A N 1
ATOM 1116 C CA . MET A 1 136 ? -17.623 0.795 25.521 1.00 88.12 136 MET A CA 1
ATOM 1117 C C . MET A 1 136 ? -17.263 0.510 26.986 1.00 88.12 136 MET A C 1
ATOM 1119 O O . MET A 1 136 ? -16.717 1.367 27.682 1.00 88.12 136 MET A O 1
ATOM 1123 N N . SER A 1 137 ? -17.520 -0.723 27.443 1.00 89.25 137 SER A N 1
ATOM 1124 C CA . SER A 1 137 ? -17.146 -1.168 28.791 1.00 89.25 137 SER A CA 1
ATOM 1125 C C . SER A 1 137 ? -15.628 -1.150 29.000 1.00 89.25 137 SER A C 1
ATOM 1127 O O . SER A 1 137 ? -14.848 -1.373 28.070 1.00 89.25 137 SER A O 1
ATOM 1129 N N . GLN A 1 138 ? -15.189 -0.919 30.241 1.00 88.50 138 GLN A N 1
ATOM 1130 C CA . GLN A 1 138 ? -13.759 -0.804 30.550 1.00 88.50 138 GLN A CA 1
ATOM 1131 C C . GLN A 1 138 ? -12.965 -2.063 30.176 1.00 88.50 138 GLN A C 1
ATOM 1133 O O . GLN A 1 138 ? -11.842 -1.951 29.689 1.00 88.50 138 GLN A O 1
ATOM 1138 N N . TYR A 1 139 ? -13.552 -3.246 30.373 1.00 91.31 139 TYR A N 1
ATOM 1139 C CA . TYR A 1 139 ? -12.930 -4.521 30.019 1.00 91.31 139 TYR A CA 1
ATOM 1140 C C . TYR A 1 139 ? -12.674 -4.631 28.506 1.00 91.31 139 TYR A C 1
ATOM 1142 O O . TYR A 1 139 ? -11.532 -4.811 28.083 1.00 91.31 139 TYR A O 1
ATOM 1150 N N . THR A 1 140 ? -13.710 -4.425 27.685 1.00 90.25 140 THR A N 1
ATOM 1151 C CA . THR A 1 140 ? -13.606 -4.511 26.216 1.00 90.25 140 THR A CA 1
ATOM 1152 C C . THR A 1 140 ? -12.640 -3.466 25.667 1.00 90.25 140 THR A C 1
ATOM 1154 O O . THR A 1 140 ? -11.810 -3.773 24.812 1.00 90.25 140 THR A O 1
ATOM 1157 N N . ARG A 1 141 ? -12.677 -2.247 26.221 1.00 90.75 141 ARG A N 1
ATOM 1158 C CA . ARG A 1 141 ? -11.775 -1.159 25.831 1.00 90.75 141 ARG A CA 1
ATOM 1159 C C . ARG A 1 141 ? -10.311 -1.521 26.054 1.00 90.75 141 ARG A C 1
ATOM 1161 O O . ARG A 1 141 ? -9.496 -1.321 25.160 1.00 90.75 141 ARG A O 1
ATOM 1168 N N . ARG A 1 142 ? -9.970 -2.099 27.213 1.00 91.75 142 ARG A N 1
ATOM 1169 C CA . ARG A 1 142 ? -8.597 -2.549 27.509 1.00 91.75 142 ARG A CA 1
ATOM 1170 C C . ARG A 1 142 ? -8.116 -3.600 26.504 1.00 91.75 142 ARG A C 1
ATOM 1172 O O . ARG A 1 142 ? -6.987 -3.508 26.023 1.00 91.75 142 ARG A O 1
ATOM 1179 N N . LEU A 1 143 ? -8.971 -4.562 26.150 1.00 90.94 143 LEU A N 1
ATOM 1180 C CA . LEU A 1 143 ? -8.632 -5.609 25.181 1.00 90.94 143 LEU A CA 1
ATOM 1181 C C . LEU A 1 143 ? -8.409 -5.046 23.768 1.00 90.94 143 LEU A C 1
ATOM 1183 O O . LEU A 1 143 ? -7.440 -5.416 23.096 1.00 90.94 143 LEU A O 1
ATOM 1187 N N . GLN A 1 144 ? -9.271 -4.131 23.321 1.00 92.25 144 GLN A N 1
ATOM 1188 C CA . GLN A 1 144 ? -9.135 -3.513 22.004 1.00 92.25 144 GLN A CA 1
ATOM 1189 C C . GLN A 1 144 ? -7.915 -2.587 21.915 1.00 92.25 144 GLN A C 1
ATOM 1191 O O . GLN A 1 144 ? -7.209 -2.638 20.913 1.00 92.25 144 GLN A O 1
ATOM 1196 N N . ILE A 1 145 ? -7.596 -1.825 22.970 1.00 92.44 145 ILE A N 1
ATOM 1197 C CA . ILE A 1 145 ? -6.372 -1.004 23.032 1.00 92.44 145 ILE A CA 1
ATOM 1198 C C . ILE A 1 145 ? -5.120 -1.881 22.908 1.00 92.44 145 ILE A C 1
ATOM 1200 O O . ILE A 1 145 ? -4.238 -1.588 22.103 1.00 92.44 145 ILE A O 1
ATOM 1204 N N . ARG A 1 146 ? -5.048 -2.994 23.652 1.00 92.75 146 ARG A N 1
ATOM 1205 C CA . ARG A 1 146 ? -3.914 -3.929 23.549 1.00 92.75 146 ARG A CA 1
ATOM 1206 C C . ARG A 1 146 ? -3.773 -4.483 22.130 1.00 92.75 146 ARG A C 1
ATOM 1208 O O . ARG A 1 146 ? -2.671 -4.535 21.594 1.00 92.75 146 ARG A O 1
ATOM 1215 N N . SER A 1 147 ? -4.892 -4.860 21.516 1.00 89.31 147 SER A N 1
ATOM 1216 C CA . SER A 1 147 ? -4.915 -5.364 20.138 1.00 89.31 147 SER A CA 1
ATOM 1217 C C . SER A 1 147 ? -4.502 -4.297 19.117 1.00 89.31 147 SER A C 1
ATOM 1219 O O . SER A 1 147 ? -3.827 -4.617 18.142 1.00 89.31 147 SER A O 1
ATOM 1221 N N . PHE A 1 148 ? -4.871 -3.034 19.347 1.00 92.44 148 PHE A N 1
ATOM 1222 C CA . PHE A 1 148 ? -4.479 -1.900 18.512 1.00 92.44 148 PHE A CA 1
ATOM 1223 C C . PHE A 1 148 ? -2.962 -1.674 18.553 1.00 92.44 148 PHE A C 1
ATOM 1225 O O . PHE A 1 148 ? -2.340 -1.595 17.498 1.00 92.44 148 PHE A O 1
ATOM 1232 N N . TYR A 1 149 ? -2.339 -1.681 19.737 1.00 92.19 149 TYR A N 1
ATOM 1233 C CA . TYR A 1 149 ? -0.878 -1.569 19.846 1.00 92.19 149 TYR A CA 1
ATOM 1234 C C . TYR A 1 149 ? -0.140 -2.699 19.126 1.00 92.19 149 TYR A C 1
ATOM 1236 O O . TYR A 1 149 ? 0.823 -2.439 18.410 1.00 92.19 149 TYR A O 1
ATOM 1244 N N . LEU A 1 150 ? -0.615 -3.942 19.262 1.00 91.00 150 LEU A N 1
ATOM 1245 C CA . LEU A 1 150 ? -0.023 -5.084 18.562 1.00 91.00 150 LEU A CA 1
ATOM 1246 C C . LEU A 1 150 ? -0.092 -4.926 17.037 1.00 91.00 150 LEU A C 1
ATOM 1248 O O . LEU A 1 150 ? 0.882 -5.231 16.359 1.00 91.00 150 LEU A O 1
ATOM 1252 N N . MET A 1 151 ? -1.199 -4.402 16.502 1.00 91.62 151 MET A N 1
ATOM 1253 C CA . MET A 1 151 ? -1.316 -4.084 15.074 1.00 91.62 151 MET A CA 1
ATOM 1254 C C . MET A 1 151 ? -0.282 -3.042 14.627 1.00 91.62 151 MET A C 1
ATOM 1256 O O . MET A 1 151 ? 0.343 -3.217 13.581 1.00 91.62 151 MET A O 1
ATOM 1260 N N . ILE A 1 152 ? -0.112 -1.958 15.393 1.00 91.44 152 ILE A N 1
ATOM 1261 C CA . ILE A 1 152 ? 0.854 -0.906 15.048 1.00 91.44 152 ILE A CA 1
ATOM 1262 C C . ILE A 1 152 ? 2.266 -1.494 15.021 1.00 91.44 152 ILE A C 1
ATOM 1264 O O . ILE A 1 152 ? 2.978 -1.324 14.037 1.00 91.44 152 ILE A O 1
ATOM 1268 N N . ILE A 1 153 ? 2.633 -2.265 16.047 1.00 90.75 153 ILE A N 1
ATOM 1269 C CA . ILE A 1 153 ? 3.929 -2.949 16.121 1.00 90.75 153 ILE A CA 1
ATOM 1270 C C . ILE A 1 153 ? 4.119 -3.891 14.923 1.00 90.75 153 ILE A C 1
ATOM 1272 O O . ILE A 1 153 ? 5.145 -3.824 14.249 1.00 90.75 153 ILE A O 1
ATOM 1276 N N . GLN A 1 154 ? 3.117 -4.722 14.614 1.00 87.25 154 GLN A N 1
ATOM 1277 C CA . GLN A 1 154 ? 3.158 -5.661 13.489 1.00 87.25 154 GLN A CA 1
ATOM 1278 C C . GLN A 1 154 ? 3.340 -4.959 12.137 1.00 87.25 154 GLN A C 1
ATOM 1280 O O . GLN A 1 154 ? 3.953 -5.531 11.243 1.00 87.25 154 GLN A O 1
ATOM 1285 N N . THR A 1 155 ? 2.823 -3.740 11.979 1.00 87.50 155 THR A N 1
ATOM 1286 C CA . THR A 1 155 ? 2.951 -2.975 10.729 1.00 87.50 155 THR A CA 1
ATOM 1287 C C . THR A 1 155 ? 4.292 -2.243 10.651 1.00 87.50 155 THR A C 1
ATOM 1289 O O . THR A 1 155 ? 4.915 -2.206 9.596 1.00 87.50 155 THR A O 1
ATOM 1292 N N . VAL A 1 156 ? 4.767 -1.683 11.768 1.00 88.56 156 VAL A N 1
ATOM 1293 C CA . VAL A 1 156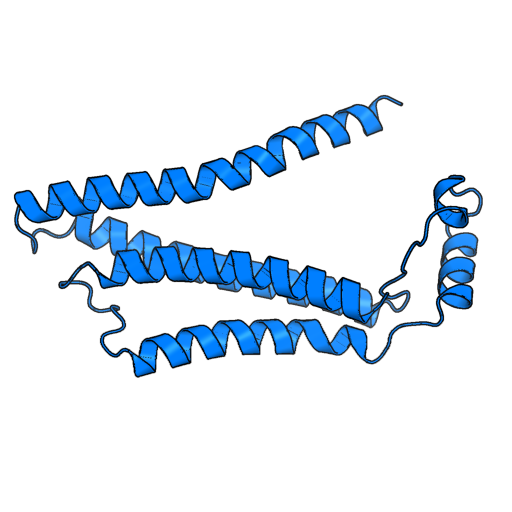 ? 6.001 -0.882 11.814 1.00 88.56 156 VAL A CA 1
ATOM 1294 C C . VAL A 1 156 ? 7.259 -1.748 11.720 1.00 88.56 156 VAL A C 1
ATOM 1296 O O . VAL A 1 156 ? 8.213 -1.343 11.062 1.00 88.56 156 VAL A O 1
ATOM 1299 N N . ILE A 1 157 ? 7.280 -2.940 12.329 1.00 89.81 157 ILE A N 1
ATOM 1300 C CA . ILE A 1 157 ? 8.473 -3.806 12.320 1.00 89.81 157 ILE A CA 1
ATOM 1301 C C . ILE A 1 157 ? 8.930 -4.155 10.889 1.00 89.81 157 ILE A C 1
ATOM 1303 O O . ILE A 1 157 ? 10.094 -3.896 10.582 1.00 89.81 157 ILE A O 1
ATOM 1307 N N . PRO A 1 158 ? 8.074 -4.680 9.987 1.00 84.69 158 PRO A N 1
ATOM 1308 C CA . PRO A 1 158 ? 8.478 -4.979 8.613 1.00 84.69 158 PRO A CA 1
ATOM 1309 C C . PRO A 1 158 ? 8.978 -3.749 7.855 1.00 84.69 158 PRO A C 1
ATOM 1311 O O . PRO A 1 158 ? 9.939 -3.847 7.100 1.00 84.69 158 PRO A O 1
ATOM 1314 N N . ILE A 1 159 ? 8.369 -2.582 8.091 1.00 84.69 159 ILE A N 1
ATOM 1315 C CA . ILE A 1 159 ? 8.797 -1.317 7.483 1.00 84.69 159 ILE A CA 1
ATOM 1316 C C . ILE A 1 159 ? 10.226 -0.988 7.929 1.00 84.69 159 ILE A C 1
ATOM 1318 O O . ILE A 1 159 ? 11.094 -0.759 7.090 1.00 84.69 159 ILE A O 1
ATOM 1322 N N . LEU A 1 160 ? 10.512 -1.030 9.232 1.00 87.44 160 LEU A N 1
ATOM 1323 C CA . LEU A 1 160 ? 11.857 -0.758 9.751 1.00 87.44 160 LEU A CA 1
ATOM 1324 C C . LEU A 1 160 ? 12.901 -1.747 9.218 1.00 87.44 160 LEU A C 1
ATOM 1326 O O . LEU A 1 160 ? 14.000 -1.330 8.856 1.00 87.44 160 LEU A O 1
ATOM 1330 N N . LEU A 1 161 ? 12.548 -3.031 9.120 1.00 87.38 161 LEU A N 1
ATOM 1331 C CA . LEU A 1 161 ? 13.433 -4.067 8.581 1.00 87.38 161 LEU A CA 1
ATOM 1332 C C . LEU A 1 161 ? 13.780 -3.860 7.101 1.00 87.38 161 LEU A C 1
ATOM 1334 O O . LEU A 1 161 ? 14.799 -4.377 6.660 1.00 87.38 161 LEU A O 1
ATOM 1338 N N . ILE A 1 162 ? 12.977 -3.103 6.348 1.00 82.88 162 ILE A N 1
ATOM 1339 C CA . ILE A 1 162 ? 13.262 -2.756 4.950 1.00 82.88 162 ILE A CA 1
ATOM 1340 C C . ILE A 1 162 ? 14.025 -1.430 4.864 1.00 82.88 162 ILE A C 1
ATOM 1342 O O . ILE A 1 162 ? 15.064 -1.355 4.213 1.00 82.88 162 ILE A O 1
ATOM 1346 N N . PHE A 1 163 ? 13.540 -0.381 5.532 1.00 82.75 163 PHE A N 1
ATOM 1347 C CA . PHE A 1 163 ? 14.104 0.966 5.397 1.00 82.75 163 PHE A CA 1
ATOM 1348 C C . PHE A 1 163 ? 15.513 1.098 5.998 1.00 82.75 163 PHE A C 1
ATOM 1350 O O . PHE A 1 163 ? 16.356 1.801 5.436 1.00 82.75 163 PHE A O 1
ATOM 1357 N N . VAL A 1 164 ? 15.804 0.422 7.117 1.00 88.12 164 VAL A N 1
ATOM 1358 C CA . VAL A 1 164 ? 17.122 0.515 7.772 1.00 88.12 164 VAL A CA 1
ATOM 1359 C C . VAL A 1 164 ? 18.244 -0.060 6.890 1.00 88.12 164 VAL A C 1
ATOM 1361 O O . VAL A 1 164 ? 19.209 0.661 6.643 1.00 88.12 164 VAL A O 1
ATOM 1364 N N . PRO A 1 165 ? 18.147 -1.286 6.338 1.00 85.19 165 PRO A N 1
ATOM 1365 C CA . PRO A 1 165 ? 19.154 -1.782 5.399 1.00 85.19 165 PRO A CA 1
ATOM 1366 C C . PRO A 1 165 ? 19.281 -0.922 4.142 1.00 85.19 165 PRO A C 1
ATOM 1368 O O . PRO A 1 165 ? 20.395 -0.666 3.697 1.00 85.19 165 PRO A O 1
ATOM 1371 N N . LEU A 1 166 ? 18.159 -0.443 3.593 1.00 83.88 166 LEU A N 1
ATOM 1372 C CA . LEU A 1 166 ? 18.166 0.355 2.366 1.00 83.88 166 LEU A CA 1
ATOM 1373 C C . LEU A 1 166 ? 18.929 1.673 2.556 1.00 83.88 166 LEU A C 1
ATOM 1375 O O . LEU A 1 166 ? 19.788 2.021 1.754 1.00 83.88 166 LEU A O 1
ATOM 1379 N N . SER A 1 167 ? 18.666 2.374 3.661 1.00 85.31 167 SER A N 1
ATOM 1380 C CA . SER A 1 167 ? 19.389 3.601 4.017 1.00 85.31 167 SER A CA 1
ATOM 1381 C C . SER A 1 167 ? 20.879 3.358 4.279 1.00 85.31 167 SER A C 1
ATOM 1383 O O . SER A 1 167 ? 21.707 4.164 3.861 1.00 85.31 167 SER A O 1
ATOM 1385 N N . ALA A 1 168 ? 21.245 2.236 4.907 1.00 87.50 168 ALA A N 1
ATOM 1386 C CA . ALA A 1 168 ? 22.646 1.864 5.098 1.00 87.50 168 ALA A CA 1
ATOM 1387 C C . ALA A 1 168 ? 23.361 1.563 3.767 1.00 87.50 168 ALA A C 1
ATOM 1389 O O . ALA A 1 168 ? 24.519 1.943 3.601 1.00 87.50 168 ALA A O 1
ATOM 1390 N N . LEU A 1 169 ? 22.675 0.912 2.820 1.00 84.38 169 LEU A N 1
ATOM 1391 C CA . LEU A 1 169 ? 23.188 0.652 1.472 1.00 84.38 169 LEU A CA 1
ATOM 1392 C C . LEU A 1 169 ? 23.374 1.951 0.680 1.00 84.38 169 LEU A C 1
ATOM 1394 O O . LEU A 1 169 ? 24.464 2.195 0.175 1.00 84.38 169 LEU A O 1
ATOM 1398 N N . MET A 1 170 ? 22.360 2.818 0.653 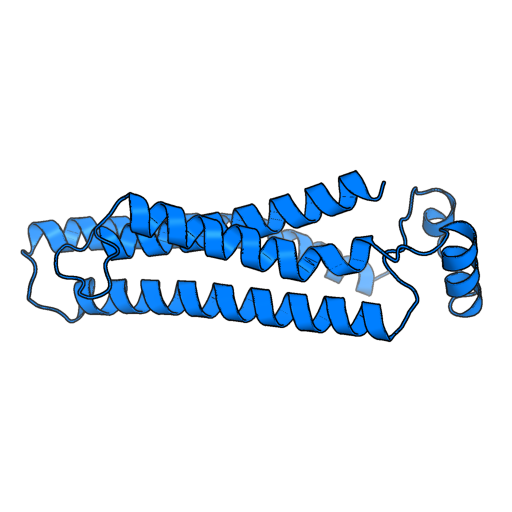1.00 79.31 170 MET A N 1
ATOM 1399 C CA . MET A 1 170 ? 22.431 4.110 -0.040 1.00 79.31 170 MET A CA 1
ATOM 1400 C C . MET A 1 170 ? 23.539 5.020 0.502 1.00 79.31 170 MET A C 1
ATOM 1402 O O . MET A 1 170 ? 24.125 5.796 -0.248 1.00 79.31 170 MET A O 1
ATOM 1406 N N . ASN A 1 171 ? 23.830 4.949 1.803 1.00 81.44 171 ASN A N 1
ATOM 1407 C CA . ASN A 1 171 ? 24.939 5.703 2.383 1.00 81.44 171 ASN A CA 1
ATOM 1408 C C . ASN A 1 171 ? 26.299 5.176 1.909 1.00 81.44 171 ASN A C 1
ATOM 1410 O O . ASN A 1 171 ? 27.186 5.980 1.662 1.00 81.44 171 ASN A O 1
ATOM 1414 N N . LYS A 1 172 ? 26.458 3.859 1.713 1.00 72.38 172 LYS A N 1
ATOM 1415 C CA . LYS A 1 172 ? 27.705 3.294 1.172 1.00 72.38 172 LYS A CA 1
ATOM 1416 C C . LYS A 1 172 ? 27.973 3.703 -0.275 1.00 72.38 172 LYS A C 1
ATOM 1418 O O . LYS A 1 172 ? 29.128 3.876 -0.633 1.00 72.38 172 LYS A O 1
ATOM 1423 N N . GLU A 1 173 ? 26.931 3.856 -1.087 1.00 63.09 173 GLU A N 1
ATOM 1424 C CA . GLU A 1 173 ? 27.055 4.255 -2.497 1.00 63.09 173 GLU A CA 1
ATOM 1425 C C . GLU A 1 173 ? 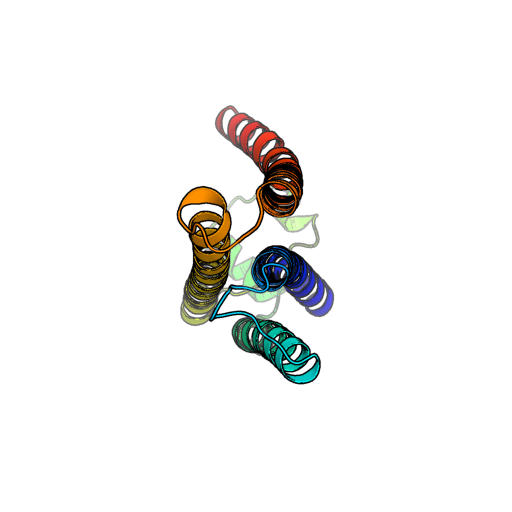27.465 5.729 -2.665 1.00 63.09 173 GLU A C 1
ATOM 1427 O O . GLU A 1 173 ? 28.017 6.104 -3.688 1.00 63.09 173 GLU A O 1
ATOM 1432 N N . LYS A 1 174 ? 27.241 6.576 -1.650 1.00 57.31 174 LYS A N 1
ATOM 1433 C CA . LYS A 1 174 ? 27.715 7.971 -1.653 1.00 57.31 174 LYS A CA 1
ATOM 1434 C C . LYS A 1 174 ? 29.205 8.125 -1.342 1.00 57.31 174 LYS A C 1
ATOM 1436 O O . LYS A 1 174 ? 29.757 9.182 -1.641 1.00 57.31 174 LYS A O 1
ATOM 1441 N N . ASP A 1 175 ? 29.820 7.115 -0.732 1.00 51.69 175 ASP A N 1
ATOM 1442 C CA . ASP A 1 175 ? 31.199 7.162 -0.232 1.00 51.69 175 ASP A CA 1
ATOM 1443 C C . ASP A 1 175 ? 32.205 6.424 -1.149 1.00 51.69 175 ASP A C 1
ATOM 1445 O O . ASP A 1 175 ? 33.380 6.312 -0.789 1.00 51.69 175 ASP A O 1
ATOM 1449 N N . GLY A 1 176 ? 31.768 5.911 -2.310 1.00 44.72 176 GLY A N 1
ATOM 1450 C CA . GLY A 1 176 ? 32.597 5.219 -3.313 1.00 44.72 176 GLY A CA 1
ATOM 1451 C C . GLY A 1 176 ? 32.522 5.879 -4.682 1.00 44.72 176 GLY A C 1
ATOM 1452 O O . GLY A 1 176 ? 33.583 5.947 -5.341 1.00 44.72 176 GLY A O 1
#